Protein AF-A0A1I4UW39-F1 (afdb_monomer)

Sequence (99 aa):
SSVIRYIMCECANSAWKTKSSLAAKYKSLMVRKTHNKAIIAIAHKMIRLIFLLLTRKVAYHDPQIDYQAMSVKKNAPRWIKQLKAIGQWPDKAAAPTSA

Foldseek 3Di:
DVVLQVVLLVVLVVVLVDQAPSVVQLVVCVVPDDNSVSSSVSSVVVVVVVVVCVVVVHDDDTPRDPVVVVVCVVCVVVVQVVCVVVVNRDDPPDDDPDD

Structure (mmCIF, N/CA/C/O backbone):
data_AF-A0A1I4UW39-F1
#
_entry.id   AF-A0A1I4UW39-F1
#
loop_
_atom_site.group_PDB
_atom_site.id
_atom_site.type_symbol
_atom_site.label_atom_id
_atom_site.label_alt_id
_atom_site.label_comp_id
_atom_site.label_asym_id
_atom_site.label_entity_id
_atom_site.label_seq_id
_atom_site.pdbx_PDB_ins_code
_atom_site.Cartn_x
_atom_site.Cartn_y
_atom_site.Cartn_z
_atom_site.occupancy
_atom_site.B_iso_or_equiv
_atom_site.auth_seq_id
_atom_site.auth_comp_id
_atom_site.auth_asym_id
_atom_site.auth_atom_id
_atom_site.pdbx_PDB_model_num
ATOM 1 N N . SER A 1 1 ? 9.540 10.062 -22.177 1.00 64.06 1 SER A N 1
ATOM 2 C CA . SER A 1 1 ? 9.666 10.936 -20.993 1.00 64.06 1 SER A CA 1
ATOM 3 C C . SER A 1 1 ? 10.300 10.163 -19.837 1.00 64.06 1 SER A C 1
ATOM 5 O O . SER A 1 1 ? 9.693 9.225 -19.331 1.00 64.06 1 SER A O 1
ATOM 7 N N . SER A 1 2 ? 11.551 10.472 -19.481 1.00 82.31 2 SER A N 1
ATOM 8 C CA . SER A 1 2 ? 12.325 9.820 -18.403 1.00 82.31 2 SER A CA 1
ATOM 9 C C . SER A 1 2 ? 11.876 10.240 -16.996 1.00 82.31 2 SER A C 1
ATOM 11 O O . SER A 1 2 ? 11.993 9.458 -16.055 1.00 82.31 2 SER A O 1
ATOM 13 N N . VAL A 1 3 ? 11.293 11.435 -16.870 1.00 94.31 3 VAL A N 1
ATOM 14 C CA . VAL A 1 3 ? 10.890 12.052 -15.596 1.00 94.31 3 VAL A CA 1
ATOM 15 C C . VAL A 1 3 ? 9.832 11.228 -14.863 1.00 94.31 3 VAL A C 1
ATOM 17 O O . VAL A 1 3 ? 9.998 10.916 -13.689 1.00 94.31 3 VAL A O 1
ATOM 20 N N . ILE A 1 4 ? 8.779 10.789 -15.561 1.00 91.81 4 ILE A N 1
ATOM 21 C CA . ILE A 1 4 ? 7.703 9.984 -14.953 1.00 91.81 4 ILE A CA 1
ATOM 22 C C . ILE A 1 4 ? 8.259 8.670 -14.399 1.00 91.81 4 ILE A C 1
ATOM 24 O O . ILE A 1 4 ? 7.900 8.257 -13.300 1.00 91.81 4 ILE A O 1
ATOM 28 N N . ARG A 1 5 ? 9.163 8.020 -15.143 1.00 91.81 5 ARG A N 1
ATOM 29 C CA . ARG A 1 5 ? 9.812 6.784 -14.693 1.00 91.81 5 ARG A CA 1
ATOM 30 C C . ARG A 1 5 ? 10.599 7.026 -13.407 1.00 91.81 5 ARG A C 1
ATOM 32 O O . ARG A 1 5 ? 10.459 6.243 -12.476 1.00 91.81 5 ARG A O 1
ATOM 39 N N . TYR A 1 6 ? 11.395 8.092 -13.367 1.00 95.38 6 TYR A N 1
ATOM 40 C CA . TYR A 1 6 ? 12.186 8.458 -12.196 1.00 95.38 6 TYR A CA 1
ATOM 41 C C . TYR A 1 6 ? 11.301 8.716 -10.970 1.00 95.38 6 TYR A C 1
ATOM 43 O O . TYR A 1 6 ? 11.466 8.048 -9.954 1.00 95.38 6 TYR A O 1
ATOM 51 N N . ILE A 1 7 ? 10.289 9.582 -11.100 1.00 96.69 7 ILE A N 1
ATOM 52 C CA . ILE A 1 7 ? 9.353 9.899 -10.010 1.00 96.69 7 ILE A CA 1
ATOM 53 C C . ILE A 1 7 ? 8.672 8.628 -9.495 1.00 96.69 7 ILE A C 1
ATOM 55 O O . ILE A 1 7 ? 8.601 8.398 -8.293 1.00 96.69 7 ILE A O 1
ATOM 59 N N . MET A 1 8 ? 8.204 7.761 -10.394 1.00 96.69 8 MET A N 1
ATOM 60 C CA . MET A 1 8 ? 7.522 6.529 -9.995 1.00 96.69 8 MET A CA 1
ATOM 61 C C . MET A 1 8 ? 8.460 5.534 -9.303 1.00 96.69 8 MET A C 1
ATOM 63 O O . MET A 1 8 ? 8.018 4.822 -8.403 1.00 96.69 8 MET A O 1
ATOM 67 N N . CYS A 1 9 ? 9.743 5.493 -9.672 1.00 97.25 9 CYS A N 1
ATOM 68 C CA . CYS A 1 9 ? 10.749 4.716 -8.947 1.00 97.25 9 CYS A CA 1
ATOM 69 C C . CYS A 1 9 ? 10.996 5.272 -7.536 1.00 97.25 9 CYS A C 1
ATOM 71 O O . CYS A 1 9 ? 11.044 4.486 -6.592 1.00 97.25 9 CYS A O 1
ATOM 73 N N . GLU A 1 10 ? 11.066 6.594 -7.363 1.00 97.88 10 GLU A N 1
ATOM 74 C CA . GLU A 1 10 ? 11.194 7.230 -6.042 1.00 97.88 10 GLU A CA 1
ATOM 75 C C . GLU A 1 10 ? 9.969 6.964 -5.154 1.00 97.88 10 GLU A C 1
ATOM 77 O O . GLU A 1 10 ? 10.088 6.563 -3.988 1.00 97.88 10 GLU A O 1
ATOM 82 N N . CYS A 1 11 ? 8.766 7.067 -5.725 1.00 97.69 11 CYS A N 1
ATOM 83 C CA . CYS A 1 11 ? 7.539 6.681 -5.037 1.00 97.69 11 CYS A CA 1
ATOM 84 C C . CYS A 1 11 ? 7.554 5.194 -4.658 1.00 97.69 11 CYS A C 1
ATOM 86 O O . CYS A 1 11 ? 7.200 4.849 -3.531 1.00 97.69 11 CYS A O 1
ATOM 88 N N . ALA A 1 12 ? 7.997 4.308 -5.555 1.00 97.94 12 ALA A N 1
ATOM 89 C CA . ALA A 1 12 ? 8.107 2.877 -5.282 1.00 97.94 12 ALA A CA 1
ATOM 90 C C . ALA A 1 12 ? 9.127 2.570 -4.171 1.00 97.94 12 ALA A C 1
ATOM 92 O O . ALA A 1 12 ? 8.840 1.736 -3.310 1.00 97.94 12 ALA A O 1
ATOM 93 N N . ASN A 1 13 ? 10.267 3.273 -4.145 1.00 97.81 13 ASN A N 1
ATOM 94 C CA . ASN A 1 13 ? 11.296 3.197 -3.100 1.00 97.81 13 ASN A CA 1
ATOM 95 C C . ASN A 1 13 ? 10.762 3.558 -1.709 1.00 97.81 13 ASN A C 1
ATOM 97 O O . ASN A 1 13 ? 11.181 2.972 -0.709 1.00 97.81 13 ASN A O 1
ATOM 101 N N . SER A 1 14 ? 9.821 4.496 -1.644 1.00 97.75 14 SER A N 1
ATOM 102 C CA . SER A 1 14 ? 9.124 4.840 -0.403 1.00 97.75 14 SER A CA 1
ATOM 103 C C . SER A 1 14 ? 8.014 3.835 -0.081 1.00 97.75 14 SER A C 1
ATOM 105 O O . SER A 1 14 ? 7.895 3.370 1.052 1.00 97.75 14 SER A O 1
ATOM 107 N N . ALA A 1 15 ? 7.224 3.441 -1.082 1.00 96.69 15 ALA A N 1
ATOM 108 C CA . ALA A 1 15 ? 6.034 2.615 -0.906 1.00 96.69 15 ALA A CA 1
ATOM 109 C C . ALA A 1 15 ? 6.330 1.227 -0.324 1.00 96.69 15 ALA A C 1
ATOM 111 O O . ALA A 1 15 ? 5.546 0.730 0.483 1.00 96.69 15 ALA A O 1
ATOM 112 N N . TRP A 1 16 ? 7.452 0.593 -0.685 1.00 96.62 16 TRP A N 1
ATOM 113 C CA . TRP A 1 16 ? 7.765 -0.744 -0.163 1.00 96.62 16 TRP A CA 1
ATOM 114 C C . TRP A 1 16 ? 8.144 -0.755 1.325 1.00 96.62 16 TRP A C 1
ATOM 116 O O . TRP A 1 16 ? 8.085 -1.809 1.958 1.00 96.62 16 TRP A O 1
ATOM 126 N N . LYS A 1 17 ? 8.513 0.401 1.887 1.00 96.88 17 LYS A N 1
ATOM 127 C CA . LYS A 1 17 ? 8.896 0.554 3.299 1.00 96.88 17 LYS A CA 1
ATOM 128 C C . LYS A 1 17 ? 7.691 0.758 4.224 1.00 96.88 17 LYS A C 1
ATOM 130 O O . LYS A 1 17 ? 7.855 0.789 5.440 1.00 96.88 17 LYS A O 1
ATOM 135 N N . THR A 1 18 ? 6.484 0.903 3.674 1.00 94.50 18 THR A N 1
ATOM 136 C CA . THR A 1 18 ? 5.252 1.127 4.446 1.00 94.50 18 THR A CA 1
ATOM 137 C C . THR A 1 18 ? 4.467 -0.169 4.663 1.00 94.50 18 THR A C 1
ATOM 139 O O . THR A 1 18 ? 4.746 -1.207 4.063 1.00 94.50 18 THR A O 1
ATOM 142 N N . LYS A 1 19 ? 3.452 -0.132 5.534 1.00 92.81 19 LYS A N 1
ATOM 143 C CA . LYS A 1 19 ? 2.503 -1.242 5.707 1.00 92.81 19 LYS A CA 1
ATOM 144 C C . LYS A 1 19 ? 1.456 -1.180 4.591 1.00 92.81 19 LYS A C 1
ATOM 146 O O . LYS A 1 19 ? 0.458 -0.486 4.733 1.00 92.81 19 LYS A O 1
ATOM 151 N N . SER A 1 20 ? 1.722 -1.855 3.475 1.00 94.88 20 SER A N 1
ATOM 152 C CA . SER A 1 20 ? 0.871 -1.827 2.277 1.00 94.88 20 SER A CA 1
ATOM 153 C C . SER A 1 20 ? 0.949 -3.126 1.468 1.00 94.88 20 SER A C 1
ATOM 155 O O . SER A 1 20 ? 1.903 -3.905 1.583 1.00 94.88 20 SER A O 1
ATOM 157 N N . SER A 1 21 ? -0.013 -3.334 0.567 1.00 95.81 21 SER A N 1
ATOM 158 C CA . SER A 1 21 ? 0.043 -4.415 -0.431 1.00 95.81 21 SER A CA 1
ATOM 159 C C . SER A 1 21 ? 1.237 -4.295 -1.388 1.00 95.81 21 SER A C 1
ATOM 161 O O . SER A 1 21 ? 1.738 -5.304 -1.898 1.00 95.81 21 SER A O 1
ATOM 163 N N . LEU A 1 22 ? 1.748 -3.079 -1.605 1.00 96.44 22 LEU A N 1
ATOM 164 C CA . LEU A 1 22 ? 2.946 -2.830 -2.409 1.00 96.44 22 LEU A CA 1
ATOM 165 C C . LEU A 1 22 ? 4.211 -3.345 -1.713 1.00 96.44 22 LEU A C 1
ATOM 167 O O . LEU A 1 22 ? 5.056 -3.957 -2.368 1.00 96.44 22 LEU A O 1
ATOM 171 N N . ALA A 1 23 ? 4.312 -3.192 -0.391 1.00 97.00 23 ALA A N 1
ATOM 172 C CA . ALA A 1 23 ? 5.399 -3.769 0.397 1.00 97.00 23 ALA A CA 1
ATOM 173 C C . ALA A 1 23 ? 5.377 -5.305 0.379 1.00 97.00 23 ALA A C 1
ATOM 175 O O . ALA A 1 23 ? 6.416 -5.941 0.190 1.00 97.00 23 ALA A O 1
ATOM 176 N N . ALA A 1 24 ? 4.196 -5.921 0.492 1.00 96.69 24 ALA A N 1
ATOM 177 C CA . ALA A 1 24 ? 4.053 -7.370 0.330 1.00 96.69 24 ALA A CA 1
ATOM 178 C C . ALA A 1 24 ? 4.496 -7.825 -1.076 1.00 96.69 24 ALA A C 1
ATOM 180 O O . ALA A 1 24 ? 5.255 -8.788 -1.224 1.00 96.69 24 ALA A O 1
ATOM 181 N N . LYS A 1 25 ? 4.106 -7.078 -2.121 1.00 96.69 25 LYS A N 1
ATOM 182 C CA . LYS A 1 25 ? 4.546 -7.346 -3.495 1.00 96.69 25 LYS A CA 1
ATOM 183 C C . LYS A 1 25 ? 6.063 -7.233 -3.639 1.00 96.69 25 LYS A C 1
ATOM 185 O O . LYS A 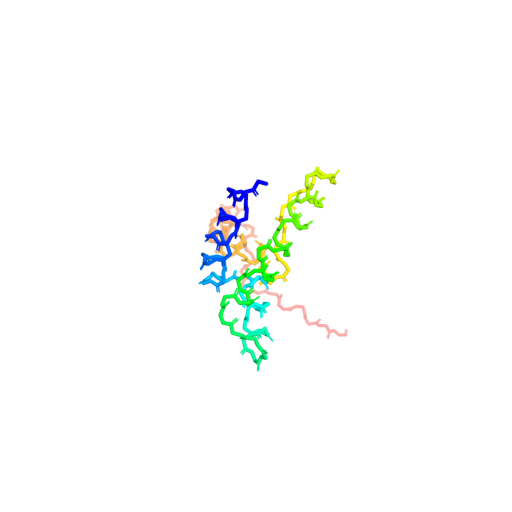1 25 ? 6.651 -8.119 -4.256 1.00 96.69 25 LYS A O 1
ATOM 190 N N . TYR A 1 26 ? 6.692 -6.208 -3.063 1.00 98.12 26 TYR A N 1
ATOM 191 C CA . TYR A 1 26 ? 8.149 -6.053 -3.055 1.00 98.12 26 TYR A CA 1
ATOM 192 C C . TYR A 1 26 ? 8.842 -7.286 -2.478 1.00 98.12 26 TYR A C 1
ATOM 194 O O . TYR A 1 26 ? 9.660 -7.903 -3.157 1.00 98.12 26 TYR A O 1
ATOM 202 N N . LYS A 1 27 ? 8.448 -7.698 -1.267 1.00 97.12 27 LYS A N 1
ATOM 203 C CA . LYS A 1 27 ? 9.018 -8.868 -0.584 1.00 97.12 27 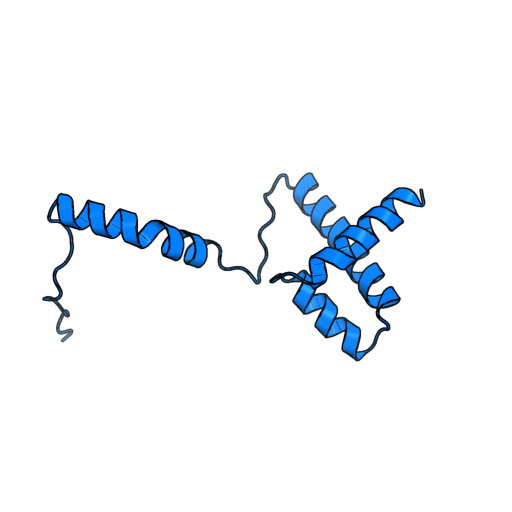LYS A CA 1
ATOM 204 C C . LYS A 1 27 ? 8.884 -10.131 -1.437 1.00 97.12 27 LYS A C 1
ATOM 206 O O . LYS A 1 27 ? 9.860 -10.848 -1.623 1.00 97.12 27 LYS A O 1
ATOM 211 N N . SER A 1 28 ? 7.720 -10.340 -2.062 1.00 97.12 28 SER A N 1
ATOM 212 C CA . SER A 1 28 ? 7.502 -11.477 -2.973 1.00 97.12 28 SER A CA 1
ATOM 213 C C . SER A 1 28 ? 8.388 -11.448 -4.228 1.00 97.12 28 SER A C 1
ATOM 215 O O . SER A 1 28 ? 8.650 -12.491 -4.826 1.00 97.12 28 SER A O 1
ATOM 217 N N . LEU A 1 29 ? 8.811 -10.262 -4.684 1.00 98.00 29 LEU A N 1
ATOM 218 C CA . LEU A 1 29 ? 9.668 -10.098 -5.859 1.00 98.00 29 LEU A CA 1
ATOM 219 C C . LEU A 1 29 ? 11.143 -10.290 -5.515 1.00 98.00 29 LEU A C 1
ATOM 221 O O . LEU A 1 29 ? 11.857 -10.885 -6.319 1.00 98.00 29 LEU A O 1
ATOM 225 N N . MET A 1 30 ? 11.570 -9.840 -4.333 1.00 98.06 30 MET A N 1
ATOM 226 C CA . MET A 1 30 ? 12.952 -9.959 -3.854 1.00 98.06 30 MET A CA 1
ATOM 227 C C . MET A 1 30 ? 13.446 -11.407 -3.767 1.00 98.06 30 MET A C 1
ATOM 229 O O . MET A 1 30 ? 14.642 -11.637 -3.870 1.00 98.06 30 MET A O 1
ATOM 233 N N . VAL A 1 31 ? 12.537 -12.386 -3.689 1.00 97.62 31 VAL A N 1
ATOM 234 C CA . VAL A 1 31 ? 12.868 -13.823 -3.762 1.00 97.62 31 VAL A CA 1
ATOM 235 C C . VAL A 1 31 ? 13.569 -14.199 -5.078 1.00 97.62 31 VAL A C 1
ATOM 237 O O . VAL A 1 31 ? 14.354 -15.137 -5.108 1.00 97.62 31 VAL A O 1
ATOM 240 N N . ARG A 1 32 ? 13.291 -13.491 -6.183 1.00 96.62 32 ARG A N 1
ATOM 241 C CA . ARG A 1 32 ? 13.788 -13.852 -7.531 1.00 96.62 32 ARG A CA 1
ATOM 242 C C . ARG A 1 32 ? 14.311 -12.683 -8.366 1.00 96.62 32 ARG A C 1
ATOM 244 O O . ARG A 1 32 ? 14.678 -12.866 -9.524 1.00 96.62 32 ARG A O 1
ATOM 251 N N . LYS A 1 33 ? 14.253 -11.454 -7.851 1.00 96.00 33 LYS A N 1
ATOM 252 C CA . LYS A 1 33 ? 14.659 -10.238 -8.567 1.00 96.00 33 LYS A CA 1
ATOM 253 C C . LYS A 1 33 ? 15.575 -9.398 -7.696 1.00 96.00 33 LYS A C 1
ATOM 255 O O . LYS A 1 33 ? 15.383 -9.308 -6.491 1.00 96.00 33 LYS A O 1
ATOM 260 N N . THR A 1 34 ? 16.514 -8.717 -8.346 1.00 98.00 34 THR A N 1
ATOM 261 C CA . THR A 1 34 ? 17.322 -7.678 -7.707 1.00 98.00 34 THR A CA 1
ATOM 262 C C . THR A 1 34 ? 16.457 -6.484 -7.308 1.00 98.00 34 THR A C 1
ATOM 264 O O . THR A 1 34 ? 15.403 -6.246 -7.908 1.00 98.00 34 THR A O 1
ATOM 267 N N . HIS A 1 35 ? 16.937 -5.703 -6.339 1.00 96.88 35 HIS A N 1
ATOM 268 C CA . HIS A 1 35 ? 16.253 -4.517 -5.820 1.00 96.88 35 HIS A CA 1
ATOM 269 C C . HIS A 1 35 ? 15.738 -3.597 -6.937 1.00 96.88 35 HIS A C 1
ATOM 271 O O . HIS A 1 35 ? 14.533 -3.384 -7.053 1.00 96.88 35 HIS A O 1
ATOM 277 N N . ASN A 1 36 ? 16.615 -3.158 -7.843 1.00 97.06 36 ASN A N 1
ATOM 278 C CA . ASN A 1 36 ? 16.245 -2.247 -8.933 1.00 97.06 36 ASN A CA 1
ATOM 279 C C . ASN A 1 36 ? 15.146 -2.833 -9.839 1.00 97.06 36 ASN A C 1
ATOM 281 O O . ASN A 1 36 ? 14.209 -2.134 -10.226 1.00 97.06 36 ASN A O 1
ATOM 285 N N . LYS A 1 37 ? 15.205 -4.140 -10.137 1.00 97.81 37 LYS A N 1
ATOM 286 C CA . LYS A 1 37 ? 14.167 -4.825 -10.926 1.00 97.81 37 LYS A CA 1
ATOM 287 C C . LYS A 1 37 ? 12.842 -4.928 -10.160 1.00 97.81 37 LYS A C 1
ATOM 289 O O . LYS A 1 37 ? 11.780 -4.855 -10.779 1.00 97.81 37 LYS A O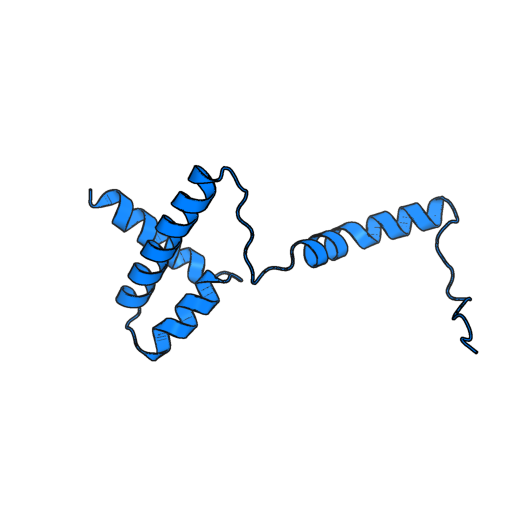 1
ATOM 294 N N . ALA A 1 38 ? 12.882 -5.096 -8.839 1.00 98.25 38 ALA A N 1
ATOM 295 C CA . ALA A 1 38 ? 11.691 -5.099 -7.994 1.00 98.25 38 ALA A CA 1
ATOM 296 C C . ALA A 1 38 ? 11.051 -3.701 -7.904 1.00 98.25 38 ALA A C 1
ATOM 298 O O . ALA A 1 38 ? 9.833 -3.594 -8.043 1.00 98.25 38 ALA A O 1
ATOM 299 N N . ILE A 1 39 ? 11.851 -2.638 -7.768 1.00 98.25 39 ILE A N 1
ATOM 300 C CA . ILE A 1 39 ? 11.376 -1.244 -7.749 1.00 98.25 39 ILE A CA 1
ATOM 301 C C . ILE A 1 39 ? 10.669 -0.879 -9.052 1.00 98.25 39 ILE A C 1
ATOM 303 O O . ILE A 1 39 ? 9.537 -0.403 -9.013 1.00 98.25 39 ILE A O 1
ATOM 307 N N . ILE A 1 40 ? 11.259 -1.197 -10.208 1.00 97.25 40 ILE A N 1
ATOM 308 C CA . ILE A 1 40 ? 10.619 -0.951 -11.512 1.00 97.25 40 ILE A CA 1
ATOM 309 C C . ILE A 1 40 ? 9.281 -1.700 -11.620 1.00 97.25 40 ILE A C 1
ATOM 311 O O . ILE A 1 40 ? 8.291 -1.152 -12.105 1.00 97.25 40 ILE A O 1
ATOM 315 N N . ALA A 1 41 ? 9.219 -2.945 -11.138 1.00 97.69 41 ALA A N 1
ATOM 316 C CA . ALA A 1 41 ? 7.982 -3.722 -11.150 1.00 97.69 41 ALA A CA 1
ATOM 317 C C . ALA A 1 41 ? 6.893 -3.120 -10.240 1.00 97.69 41 ALA A C 1
ATOM 319 O O . ALA A 1 41 ? 5.711 -3.170 -10.588 1.00 97.69 41 ALA A O 1
ATOM 320 N N . ILE A 1 42 ? 7.272 -2.535 -9.099 1.00 98.06 42 ILE A N 1
ATOM 321 C CA . ILE A 1 42 ? 6.349 -1.816 -8.210 1.00 98.06 42 ILE A CA 1
ATOM 322 C C . ILE A 1 42 ? 5.891 -0.516 -8.850 1.00 98.06 42 ILE A C 1
ATOM 324 O O . ILE A 1 42 ? 4.688 -0.293 -8.908 1.00 98.06 42 ILE A O 1
ATOM 328 N N . ALA A 1 43 ? 6.807 0.285 -9.393 1.00 97.94 43 ALA A N 1
ATOM 329 C CA . ALA A 1 43 ? 6.491 1.521 -10.102 1.00 97.94 43 ALA A CA 1
ATOM 330 C C . ALA A 1 43 ? 5.480 1.266 -11.232 1.00 97.94 43 ALA A C 1
ATOM 332 O O . ALA A 1 43 ? 4.453 1.936 -11.326 1.00 97.94 43 ALA A O 1
ATOM 333 N N . HIS A 1 44 ? 5.699 0.218 -12.033 1.00 96.62 44 HIS A N 1
ATOM 334 C CA . HIS A 1 44 ? 4.749 -0.192 -13.065 1.00 96.62 44 HIS A CA 1
ATOM 335 C C . HIS A 1 44 ? 3.380 -0.578 -12.482 1.00 96.62 44 HIS A C 1
ATOM 337 O O . HIS A 1 44 ? 2.345 -0.159 -13.002 1.00 96.62 44 HIS A O 1
ATOM 343 N N . LYS A 1 45 ? 3.348 -1.339 -11.379 1.00 96.69 45 LYS A N 1
ATOM 344 C CA . LYS A 1 45 ? 2.088 -1.682 -10.705 1.00 96.69 45 LYS A CA 1
ATOM 345 C C . LYS A 1 45 ? 1.372 -0.442 -10.153 1.00 96.69 45 LYS A C 1
ATOM 347 O O . LYS A 1 45 ? 0.152 -0.368 -10.280 1.00 96.69 45 LYS A O 1
ATOM 352 N N . MET A 1 46 ? 2.104 0.523 -9.598 1.00 96.75 46 MET A N 1
ATOM 353 C CA . MET A 1 46 ? 1.558 1.788 -9.098 1.00 96.75 46 MET A CA 1
ATOM 354 C C . MET A 1 46 ? 0.909 2.598 -10.219 1.00 96.7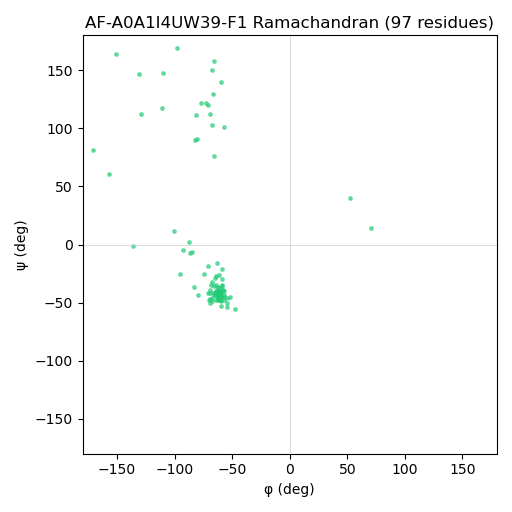5 46 MET A C 1
ATOM 356 O O . MET A 1 46 ? -0.232 3.012 -10.061 1.00 96.75 46 MET A O 1
ATOM 360 N N . ILE A 1 47 ? 1.565 2.750 -11.374 1.00 96.50 47 ILE A N 1
ATOM 361 C CA . ILE A 1 47 ? 0.989 3.476 -12.520 1.00 96.50 47 ILE A CA 1
ATOM 362 C C . ILE A 1 47 ? -0.315 2.821 -12.990 1.00 96.50 47 ILE A C 1
ATOM 364 O O . ILE A 1 47 ? -1.305 3.518 -13.203 1.00 96.50 47 ILE A O 1
ATOM 368 N N . ARG A 1 48 ? -0.356 1.484 -13.116 1.00 96.69 48 ARG A N 1
ATOM 369 C CA . ARG A 1 48 ? -1.596 0.782 -13.505 1.00 96.69 48 ARG A CA 1
ATOM 370 C C . ARG A 1 48 ? -2.717 0.991 -12.493 1.00 96.69 48 ARG A C 1
ATOM 372 O O . ARG A 1 48 ? -3.872 1.125 -12.882 1.00 96.69 48 ARG A O 1
ATOM 379 N N . LEU A 1 49 ? -2.371 1.019 -11.210 1.00 96.50 49 LEU A N 1
ATOM 380 C CA . LEU A 1 49 ? -3.321 1.267 -10.138 1.00 96.50 49 LEU A CA 1
ATOM 381 C C . LEU A 1 49 ? -3.847 2.707 -10.183 1.00 96.50 49 LEU A C 1
ATOM 383 O O . LEU A 1 49 ? -5.056 2.893 -10.184 1.00 96.50 49 LEU A O 1
ATOM 387 N N . ILE A 1 50 ? -2.967 3.704 -10.306 1.00 96.25 50 ILE A N 1
ATOM 388 C CA . ILE A 1 50 ? -3.340 5.122 -10.436 1.00 96.25 50 ILE A CA 1
ATOM 389 C C . ILE A 1 50 ? -4.262 5.321 -11.638 1.00 96.25 50 ILE A C 1
ATOM 391 O O . ILE A 1 50 ? -5.322 5.921 -11.496 1.00 96.25 50 ILE A O 1
ATOM 395 N N . PHE A 1 51 ? -3.901 4.765 -12.797 1.00 97.19 51 PHE A N 1
ATOM 396 C CA . PHE A 1 51 ? -4.743 4.810 -13.990 1.00 97.19 51 PHE A CA 1
ATOM 397 C C . PHE A 1 51 ? -6.143 4.257 -13.701 1.00 97.19 51 PHE A C 1
A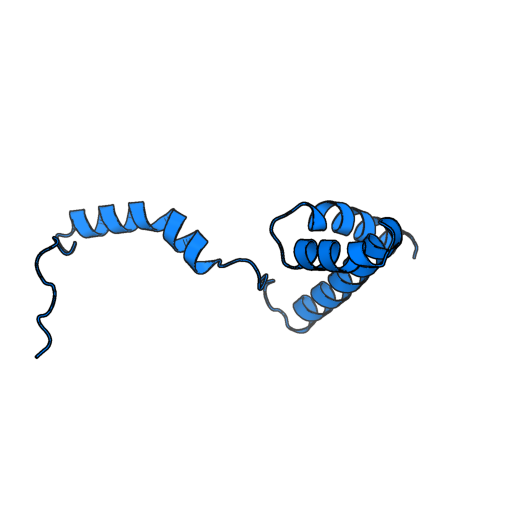TOM 399 O O . PHE A 1 51 ? -7.131 4.942 -13.939 1.00 97.19 51 PHE A O 1
ATOM 406 N N . LEU A 1 52 ? -6.235 3.064 -13.105 1.00 97.56 52 LEU A N 1
ATOM 407 C CA . LEU A 1 52 ? -7.517 2.437 -12.791 1.00 97.56 52 LEU A CA 1
ATOM 408 C C . LEU A 1 52 ? -8.375 3.280 -11.838 1.00 97.56 52 LEU A C 1
ATOM 410 O O . LEU A 1 52 ? -9.578 3.412 -12.061 1.00 97.56 52 LEU A O 1
ATOM 414 N N . LEU A 1 53 ? -7.766 3.839 -10.788 1.00 97.56 53 LEU A N 1
ATOM 415 C CA . LEU A 1 53 ? -8.456 4.687 -9.816 1.00 97.56 53 LEU A CA 1
ATOM 416 C C . LEU A 1 53 ? -9.006 5.954 -10.470 1.00 97.56 53 LEU A C 1
ATOM 418 O O . LEU A 1 53 ? -10.164 6.301 -10.246 1.00 97.56 53 LEU A O 1
ATOM 422 N N . LEU A 1 54 ? -8.202 6.611 -11.311 1.00 97.62 54 LEU A N 1
ATOM 423 C CA . LEU A 1 54 ? -8.602 7.829 -12.012 1.00 97.62 54 LEU A CA 1
ATOM 424 C C . LEU A 1 54 ? -9.696 7.550 -13.046 1.00 97.62 54 LEU A C 1
ATOM 426 O O . LEU A 1 54 ? -10.703 8.252 -13.067 1.00 97.62 54 LEU A O 1
ATOM 430 N N . THR A 1 55 ? -9.549 6.498 -13.857 1.00 98.38 55 THR A N 1
ATOM 431 C CA . THR A 1 55 ? -10.550 6.125 -14.869 1.00 98.38 55 THR A CA 1
ATOM 432 C C . THR A 1 55 ? -11.890 5.773 -14.232 1.00 98.38 55 THR A C 1
ATOM 434 O O . THR A 1 55 ? -12.936 6.154 -14.749 1.00 98.38 55 THR A O 1
ATOM 437 N N . ARG A 1 56 ? -11.876 5.064 -13.099 1.00 97.75 56 ARG A N 1
ATOM 438 C CA . ARG A 1 56 ? -13.099 4.660 -12.391 1.00 97.75 56 ARG A CA 1
ATOM 439 C C . ARG A 1 56 ? -13.615 5.715 -11.410 1.00 97.75 56 ARG A C 1
ATOM 441 O O . ARG A 1 56 ? -14.703 5.531 -10.879 1.00 97.75 56 ARG A O 1
ATOM 448 N N . LYS A 1 57 ? -12.860 6.794 -11.171 1.00 97.62 57 LYS A N 1
ATOM 449 C CA . LYS A 1 57 ? -13.153 7.839 -10.172 1.00 97.62 57 LYS A CA 1
ATOM 450 C C . LYS A 1 57 ? -13.406 7.269 -8.770 1.00 97.62 57 LYS A C 1
ATOM 452 O O . LYS A 1 57 ? -14.297 7.720 -8.056 1.00 97.62 57 LYS A O 1
ATOM 457 N N . VAL A 1 58 ? -12.622 6.265 -8.380 1.00 96.69 58 VAL A N 1
ATOM 458 C CA . VAL A 1 58 ? -12.730 5.614 -7.065 1.00 96.69 58 VAL A CA 1
ATOM 459 C C . VAL A 1 58 ? -11.527 5.943 -6.193 1.00 96.69 58 VAL A C 1
ATOM 461 O O . VAL A 1 58 ? -10.408 6.109 -6.681 1.00 96.69 58 VAL A O 1
ATOM 464 N N . ALA A 1 59 ? -11.756 6.016 -4.884 1.00 94.88 59 ALA A N 1
ATOM 465 C CA . ALA A 1 59 ? -10.687 6.198 -3.913 1.00 94.88 59 ALA A CA 1
ATOM 466 C C . ALA A 1 59 ? -9.774 4.962 -3.852 1.00 94.88 59 ALA A C 1
ATOM 468 O O . ALA A 1 59 ? -10.212 3.828 -4.056 1.00 94.88 59 ALA A O 1
ATOM 469 N N . TYR A 1 60 ? -8.496 5.178 -3.533 1.00 94.44 60 TYR A N 1
ATOM 470 C CA . TYR A 1 60 ? -7.581 4.076 -3.253 1.00 94.44 60 TYR A CA 1
ATOM 471 C C . TYR A 1 60 ? -7.986 3.353 -1.965 1.00 94.44 60 TYR A C 1
ATOM 473 O O . TYR A 1 60 ? -8.130 3.981 -0.918 1.00 94.44 60 TYR A O 1
ATOM 481 N N . HIS A 1 61 ? -8.094 2.029 -2.039 1.00 94.25 61 HIS A N 1
ATOM 482 C CA . HIS A 1 61 ? -8.291 1.159 -0.887 1.00 94.25 61 HIS A CA 1
ATOM 483 C C . HIS A 1 61 ? -7.253 0.038 -0.936 1.00 94.25 61 HIS A C 1
ATOM 485 O O . HIS A 1 61 ? -7.266 -0.782 -1.857 1.00 94.25 61 HIS A O 1
ATOM 491 N N . ASP A 1 62 ? -6.316 0.030 0.013 1.00 93.81 62 ASP A N 1
ATOM 492 C CA . ASP A 1 62 ? -5.291 -1.010 0.079 1.00 93.81 62 ASP A CA 1
ATOM 493 C C . ASP A 1 62 ? -5.875 -2.314 0.655 1.00 93.81 62 ASP A C 1
ATOM 495 O O . ASP A 1 62 ? -6.314 -2.310 1.805 1.00 93.81 62 ASP A O 1
ATOM 499 N N . PRO A 1 63 ? -5.824 -3.449 -0.070 1.00 89.75 63 PRO A N 1
ATOM 500 C CA . PRO A 1 63 ? -6.366 -4.722 0.413 1.00 89.75 63 PRO A CA 1
ATOM 501 C C . PRO A 1 63 ? -5.687 -5.278 1.671 1.00 89.75 63 PRO A C 1
ATOM 503 O O . PRO A 1 63 ? -6.193 -6.220 2.269 1.00 89.75 63 PRO A O 1
ATOM 506 N N . GLN A 1 64 ? -4.500 -4.786 2.036 1.00 90.38 64 GLN A N 1
ATOM 507 C CA . GLN A 1 64 ? -3.792 -5.213 3.247 1.00 90.38 64 GLN A CA 1
ATOM 508 C C . GLN A 1 64 ? -4.102 -4.341 4.467 1.00 90.38 64 GLN A C 1
ATOM 510 O O . GLN A 1 64 ? -3.611 -4.636 5.556 1.00 90.38 64 GLN A O 1
ATOM 515 N N . ILE A 1 65 ? -4.869 -3.260 4.303 1.00 92.69 65 ILE A N 1
ATOM 516 C CA . ILE A 1 65 ? -5.190 -2.334 5.387 1.00 92.69 65 ILE A CA 1
ATOM 517 C C . ILE A 1 65 ? -6.673 -2.460 5.721 1.00 92.69 65 ILE A C 1
ATOM 519 O O . ILE A 1 65 ? -7.536 -2.120 4.918 1.00 92.69 65 ILE A O 1
ATOM 523 N N . ASP A 1 66 ? -6.968 -2.873 6.951 1.00 93.50 66 ASP A N 1
ATOM 524 C CA . ASP A 1 66 ? -8.324 -2.804 7.488 1.00 93.50 66 ASP A CA 1
ATOM 525 C C . ASP A 1 66 ? -8.611 -1.388 8.013 1.00 93.50 66 ASP A C 1
ATOM 527 O O . ASP A 1 66 ? -8.353 -1.035 9.170 1.00 93.50 66 ASP A O 1
ATOM 531 N N . TYR A 1 67 ? -9.124 -0.543 7.120 1.00 91.69 67 TYR A N 1
ATOM 532 C CA . TYR A 1 67 ? -9.484 0.836 7.446 1.00 91.69 67 TYR A CA 1
ATOM 533 C C . TYR A 1 67 ? -10.632 0.922 8.460 1.00 91.69 67 TYR A C 1
ATOM 535 O O . TYR A 1 67 ? -10.680 1.885 9.230 1.00 91.69 67 TYR A O 1
ATOM 543 N N . GLN A 1 68 ? -11.530 -0.070 8.496 1.00 92.31 68 GLN A N 1
ATOM 544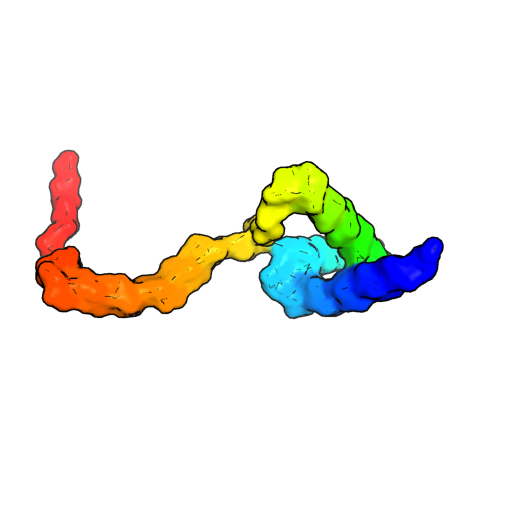 C CA . GLN A 1 68 ? -12.636 -0.098 9.453 1.00 92.31 68 GLN A CA 1
ATOM 545 C C . GLN A 1 68 ? -12.098 -0.344 10.857 1.00 92.31 68 GLN A C 1
ATOM 547 O O . GLN A 1 68 ? -12.346 0.466 11.750 1.00 92.31 68 GLN A O 1
ATOM 552 N N . ALA A 1 69 ? -11.262 -1.369 11.041 1.00 93.31 69 ALA A N 1
ATOM 553 C CA . ALA A 1 69 ? -10.612 -1.622 12.324 1.00 93.31 69 ALA A CA 1
ATOM 554 C C . ALA A 1 69 ? -9.766 -0.426 12.790 1.00 93.31 69 ALA A C 1
ATOM 556 O O . ALA A 1 69 ? -9.793 -0.072 13.970 1.00 93.31 69 ALA A O 1
ATOM 557 N N . MET A 1 70 ? -9.056 0.249 11.877 1.00 92.94 70 MET A N 1
ATOM 558 C CA . MET A 1 70 ? -8.301 1.467 12.201 1.00 92.94 70 MET A CA 1
ATOM 559 C C . MET A 1 70 ? -9.209 2.609 12.682 1.00 92.94 70 MET A C 1
ATOM 561 O O . MET A 1 70 ? -8.907 3.255 13.690 1.00 92.94 70 MET A O 1
ATOM 565 N N . SER A 1 71 ? -10.323 2.850 11.985 1.00 93.62 71 SER A N 1
ATOM 566 C CA . SER A 1 71 ? -11.309 3.874 12.350 1.00 93.62 71 SER A CA 1
ATOM 567 C C . SER A 1 71 ? -11.962 3.564 13.695 1.00 93.62 71 SER A C 1
ATOM 569 O O . SER A 1 71 ? -11.988 4.419 14.582 1.00 93.62 71 SER A O 1
ATOM 571 N N . VAL A 1 72 ? -12.414 2.321 13.886 1.00 94.00 72 VAL A N 1
ATOM 572 C CA . VAL A 1 72 ? -13.019 1.852 15.137 1.00 94.00 72 VAL A CA 1
ATOM 573 C C . VAL A 1 72 ? -12.028 1.997 16.281 1.00 94.00 72 VAL A C 1
ATOM 575 O O . VAL A 1 72 ? -12.360 2.614 17.284 1.00 94.00 72 VAL A O 1
ATOM 578 N N . LYS A 1 73 ? -10.782 1.539 16.130 1.00 94.69 73 LYS A N 1
ATOM 579 C CA . LYS A 1 73 ? -9.759 1.669 17.177 1.00 94.69 73 LYS A CA 1
ATOM 580 C C . LYS A 1 73 ? -9.526 3.126 17.591 1.00 94.69 73 LYS A C 1
ATOM 582 O O . LYS A 1 73 ? -9.358 3.402 18.776 1.00 94.69 73 LYS A O 1
ATOM 587 N N . LYS A 1 74 ? -9.519 4.056 16.631 1.00 94.69 74 LYS A N 1
ATOM 588 C CA . LYS A 1 74 ? -9.330 5.491 16.894 1.00 94.69 74 LYS A CA 1
ATOM 589 C C . LYS A 1 74 ? -10.547 6.121 17.579 1.00 94.69 74 LYS A C 1
ATOM 591 O O . LYS A 1 74 ? -10.385 6.939 18.482 1.00 94.69 74 LYS A O 1
ATOM 596 N N . ASN A 1 75 ? -11.752 5.764 17.142 1.00 95.69 75 ASN A N 1
ATOM 597 C CA . ASN A 1 75 ? -12.986 6.451 17.524 1.00 95.69 75 ASN A CA 1
ATOM 598 C C . ASN A 1 75 ? -13.723 5.799 18.701 1.00 95.69 75 ASN A C 1
ATOM 600 O O . ASN A 1 75 ? -14.436 6.497 19.424 1.00 95.69 75 ASN A O 1
ATOM 604 N N . ALA A 1 76 ? -13.536 4.497 18.929 1.00 93.69 76 ALA A N 1
ATOM 605 C CA . ALA A 1 76 ? -14.261 3.725 19.935 1.00 93.69 76 ALA A CA 1
ATOM 606 C C . ALA A 1 76 ? -14.225 4.357 21.334 1.00 93.69 76 ALA A C 1
ATOM 608 O O . ALA A 1 76 ? -15.295 4.493 21.922 1.00 93.69 76 ALA A O 1
ATOM 609 N N . PRO A 1 77 ? -13.087 4.849 21.867 1.00 93.94 77 PRO A N 1
ATOM 610 C CA . PRO A 1 77 ? -13.075 5.467 23.194 1.00 93.94 77 PRO A CA 1
ATOM 611 C C . PRO A 1 77 ? -14.021 6.668 23.312 1.00 93.94 77 PRO A C 1
ATOM 613 O O . PRO A 1 77 ? -14.643 6.870 24.354 1.00 93.94 77 PRO A O 1
ATOM 616 N N . ARG A 1 78 ? -14.158 7.461 22.240 1.00 95.12 78 ARG A N 1
ATOM 617 C CA . ARG A 1 78 ? -15.068 8.612 22.201 1.00 95.12 78 ARG A CA 1
ATOM 618 C C . ARG A 1 78 ? -16.524 8.155 22.208 1.00 95.12 78 ARG A C 1
ATOM 620 O O . ARG A 1 78 ? -17.311 8.683 22.986 1.00 95.12 78 ARG A O 1
ATOM 627 N N . TRP A 1 79 ? -16.867 7.176 21.375 1.00 93.25 79 TRP A N 1
ATOM 628 C CA . TRP A 1 79 ? -18.223 6.627 21.317 1.00 93.25 79 TRP A CA 1
ATOM 629 C C . TRP A 1 79 ? -18.627 5.957 22.628 1.00 93.25 79 TRP A C 1
ATOM 631 O O . TRP A 1 79 ? -19.719 6.213 23.115 1.00 93.25 79 TRP A O 1
ATOM 641 N N . ILE A 1 80 ? -17.726 5.200 23.260 1.00 93.56 80 ILE A N 1
ATOM 642 C CA . ILE A 1 80 ? -17.966 4.580 24.571 1.00 93.56 80 ILE A CA 1
ATOM 643 C C . ILE A 1 80 ? -18.277 5.649 25.627 1.00 93.56 80 ILE A C 1
ATOM 645 O O . ILE A 1 80 ? -19.223 5.498 26.394 1.00 93.56 80 ILE A O 1
ATOM 649 N N . LYS A 1 81 ? -17.521 6.757 25.658 1.00 93.62 81 LYS A N 1
ATOM 650 C CA . LYS A 1 81 ? -17.801 7.877 26.575 1.00 93.62 81 LYS A CA 1
ATOM 651 C C . LYS A 1 81 ? -19.182 8.488 26.334 1.00 93.62 81 LYS A C 1
ATOM 653 O O . LYS A 1 81 ? -19.896 8.752 27.294 1.00 93.62 81 LYS A O 1
ATOM 658 N N . GLN A 1 82 ? -19.559 8.692 25.072 1.00 93.62 82 GLN A N 1
ATOM 659 C CA . GLN A 1 82 ? -20.871 9.239 24.716 1.00 93.62 82 GLN A CA 1
ATOM 660 C C . GLN A 1 82 ? -22.009 8.286 25.098 1.00 93.62 82 GLN A C 1
ATOM 662 O O . GLN A 1 82 ? -22.983 8.727 25.694 1.00 93.62 82 GLN A O 1
ATOM 667 N N . LEU A 1 83 ? -21.850 6.986 24.840 1.00 93.50 83 LEU A N 1
ATOM 668 C CA . LEU A 1 83 ? -22.821 5.953 25.212 1.00 93.50 83 LEU A CA 1
ATOM 669 C C . LEU A 1 83 ? -23.024 5.866 26.730 1.00 93.50 83 LEU A C 1
ATOM 671 O O . LEU A 1 83 ? -24.156 5.747 27.190 1.00 93.50 83 LEU A O 1
ATOM 675 N N . LYS A 1 84 ? -21.942 5.985 27.512 1.00 93.25 84 LYS A N 1
ATOM 676 C CA . LYS A 1 84 ? -22.018 6.057 28.979 1.00 93.25 84 LYS A CA 1
ATOM 677 C C . LYS A 1 84 ? -22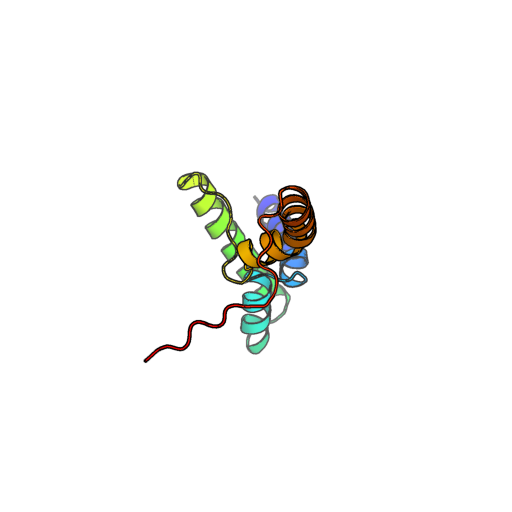.753 7.308 29.455 1.00 93.25 84 LYS A C 1
ATOM 679 O O . LYS A 1 84 ? -23.556 7.215 30.372 1.00 93.25 84 LYS A O 1
ATOM 684 N N . ALA A 1 85 ? -22.511 8.458 28.823 1.00 93.19 85 ALA A N 1
ATOM 685 C CA . ALA A 1 85 ? -23.154 9.717 29.198 1.00 93.19 85 ALA A CA 1
ATOM 686 C C . ALA A 1 85 ? -24.678 9.703 28.984 1.00 93.19 85 ALA A C 1
ATOM 688 O O . ALA A 1 85 ? -25.403 10.291 29.776 1.00 93.19 85 ALA A O 1
ATOM 689 N N . ILE A 1 86 ? -25.164 9.017 27.944 1.00 94.06 86 ILE A N 1
ATOM 690 C CA . ILE A 1 86 ? -26.605 8.875 27.671 1.00 94.06 86 ILE A CA 1
ATOM 691 C C . ILE A 1 86 ? -27.249 7.676 28.389 1.00 94.06 86 ILE A C 1
ATOM 693 O O . ILE A 1 86 ? -28.424 7.401 28.169 1.00 94.06 86 ILE A O 1
ATOM 697 N N . GLY A 1 87 ? -26.489 6.927 29.197 1.00 89.69 87 GLY A N 1
ATOM 698 C CA . GLY A 1 87 ? -26.991 5.756 29.923 1.00 89.69 87 GLY A CA 1
ATOM 699 C C . GLY A 1 87 ? -27.319 4.535 29.053 1.00 89.69 87 GLY A C 1
ATOM 700 O O . GLY A 1 87 ? -27.971 3.616 29.529 1.00 89.69 87 GLY A O 1
ATOM 701 N N . GLN A 1 88 ? -26.875 4.495 27.791 1.00 88.44 88 GLN A N 1
ATOM 702 C CA . GLN A 1 88 ? -27.116 3.372 26.864 1.00 88.44 88 GLN A CA 1
ATOM 703 C C . GLN A 1 88 ? -25.909 2.436 26.728 1.00 88.44 88 GLN A C 1
ATOM 705 O O . GLN A 1 88 ? -25.847 1.609 25.818 1.00 88.44 88 GLN A O 1
ATOM 710 N N . TRP A 1 89 ? -24.907 2.581 27.595 1.00 87.38 89 TRP A N 1
ATOM 711 C CA . TRP A 1 89 ? -23.796 1.642 27.626 1.00 87.38 89 TRP A CA 1
ATOM 712 C C . TRP A 1 89 ? -24.272 0.319 28.236 1.00 87.38 89 TRP A C 1
ATOM 714 O O . TRP A 1 89 ? -24.737 0.336 29.375 1.00 87.38 89 TRP A O 1
ATOM 724 N N . PRO A 1 90 ? -24.161 -0.820 27.528 1.00 83.88 90 PRO A N 1
ATOM 725 C CA . PRO A 1 90 ? -24.499 -2.103 28.115 1.00 83.88 90 PRO A CA 1
ATOM 726 C C . PRO A 1 90 ? -23.468 -2.416 29.201 1.00 83.88 90 PRO A C 1
ATOM 728 O O . PRO A 1 90 ? -22.326 -2.792 28.916 1.00 83.88 90 PRO A O 1
ATOM 731 N N . ASP A 1 91 ? -23.857 -2.237 30.460 1.00 72.31 91 ASP A N 1
ATOM 732 C CA . ASP A 1 91 ? -23.131 -2.843 31.564 1.00 72.31 91 ASP A CA 1
ATOM 733 C C . ASP A 1 91 ? -23.164 -4.358 31.368 1.00 72.31 91 ASP A C 1
ATOM 735 O O . ASP A 1 91 ? -24.138 -4.930 30.879 1.00 72.31 91 ASP A O 1
ATOM 739 N N . LYS A 1 92 ? -22.037 -5.006 31.656 1.00 64.62 92 LYS A N 1
ATOM 740 C CA . LYS A 1 92 ? -21.778 -6.421 31.381 1.00 64.62 92 LYS A CA 1
ATOM 741 C C . LYS A 1 92 ? -22.707 -7.316 32.221 1.00 64.62 92 LYS A C 1
ATOM 743 O O . LYS A 1 92 ? -22.271 -7.893 33.207 1.00 64.62 92 LYS A O 1
ATOM 748 N N . ALA A 1 93 ? -23.975 -7.425 31.838 1.00 56.25 93 ALA A N 1
ATOM 749 C CA . ALA A 1 93 ? -24.989 -8.260 32.470 1.00 56.25 93 ALA A CA 1
ATOM 750 C C . ALA A 1 93 ? -26.119 -8.592 31.479 1.00 56.25 93 ALA A C 1
ATOM 752 O O . ALA A 1 93 ? -27.267 -8.232 31.692 1.00 56.25 93 ALA A O 1
ATOM 753 N N . ALA A 1 94 ? -25.784 -9.265 30.378 1.00 55.09 94 ALA A N 1
ATOM 754 C CA . ALA A 1 94 ? -26.716 -10.119 29.637 1.00 55.09 94 ALA A CA 1
ATOM 755 C C . ALA A 1 94 ? -25.927 -10.907 28.585 1.00 55.09 94 ALA A C 1
ATOM 757 O O . ALA A 1 94 ? -25.856 -10.529 27.418 1.00 55.09 94 ALA A O 1
ATOM 758 N N . ALA A 1 95 ? -25.293 -12.002 29.004 1.00 53.59 95 ALA A N 1
ATOM 759 C CA . ALA A 1 95 ? -25.071 -13.093 28.067 1.00 53.59 95 ALA A CA 1
ATOM 760 C C . ALA A 1 95 ? -26.453 -13.723 27.818 1.00 53.59 95 ALA A C 1
ATOM 762 O O . ALA A 1 95 ? -27.081 -14.138 28.795 1.00 53.59 95 ALA A O 1
ATOM 763 N N . PRO A 1 96 ? -26.977 -13.766 26.582 1.00 57.00 96 PRO A N 1
ATOM 764 C CA . PRO A 1 96 ? -28.174 -14.542 26.324 1.00 57.00 96 PRO A CA 1
ATOM 765 C C . PRO A 1 96 ? -27.805 -16.021 26.453 1.00 57.00 96 PRO A C 1
ATOM 767 O O . PRO A 1 96 ? -27.031 -16.555 25.660 1.00 57.00 96 PRO A O 1
ATOM 770 N N . THR A 1 97 ? -28.342 -16.665 27.486 1.00 56.09 97 THR A N 1
ATOM 771 C CA . THR A 1 97 ? -28.472 -18.1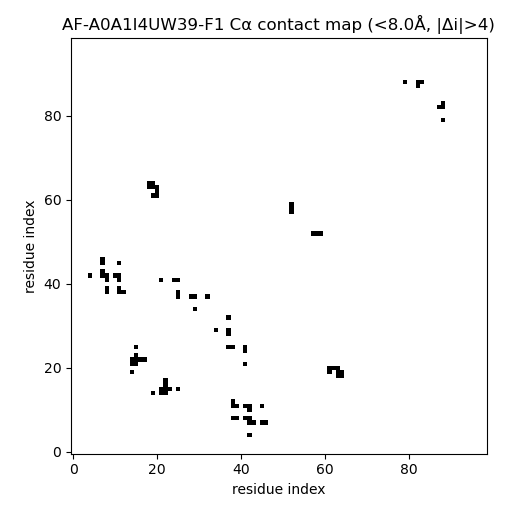19 27.573 1.00 56.09 97 THR A CA 1
ATOM 772 C C . THR A 1 97 ? -29.267 -18.580 26.354 1.00 56.09 97 THR A C 1
ATOM 774 O O . THR A 1 97 ? -30.481 -18.402 26.307 1.00 56.09 97 THR A O 1
ATOM 777 N N . SER A 1 98 ? -28.589 -19.107 25.337 1.00 54.38 98 SER A N 1
ATOM 778 C CA . SER A 1 98 ? -29.246 -19.776 24.215 1.00 54.38 98 SER A CA 1
ATOM 779 C C . SER A 1 98 ? -29.588 -21.208 24.625 1.00 54.38 98 SER A C 1
ATOM 781 O O . SER A 1 98 ? -28.677 -22.012 24.844 1.00 54.38 98 SER A O 1
ATOM 783 N N . ALA A 1 99 ? -30.889 -21.465 24.765 1.00 42.50 99 ALA A N 1
ATOM 784 C CA . ALA A 1 99 ? -31.506 -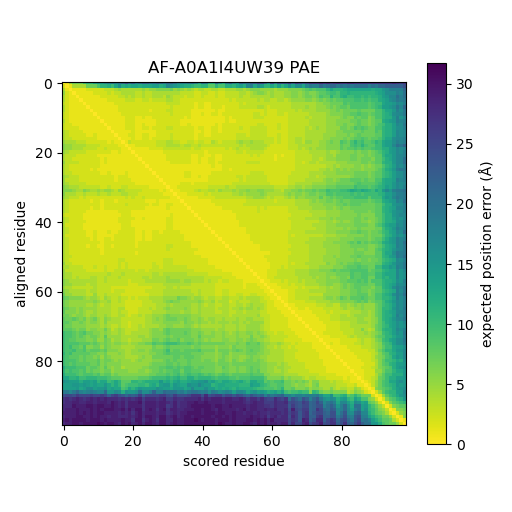22.788 24.701 1.00 42.50 99 ALA A CA 1
ATOM 785 C C . ALA A 1 99 ? -31.636 -23.251 23.242 1.00 42.50 99 ALA A C 1
ATOM 787 O O . ALA A 1 99 ? -31.695 -22.363 22.356 1.00 42.50 99 ALA A O 1
#

Secondary structure (DSSP, 8-state):
-HHHHHHHHHHHHHHTTSSSHHHHHHHHHHTTS-HHHHHHHHHHHHHHHHHHHHHHT-----TT--HHHHHHHHHHHHHHHHHHHTT-S--S-------

Mean predicted aligned error: 6.74 Å

Organism: NCBI:txid758825

Radius of gyration: 21.76 Å; Cα contacts (8 Å, |Δi|>4): 49; chains: 1; bounding box: 49×35×54 Å

pLDDT: mean 91.37, std 11.92, range [42.5, 98.38]

Solvent-accessible surface area (backbone atoms only — not comparable to full-atom values): 5896 Å² total; per-residue (Å²): 126,69,62,64,56,51,54,35,35,55,51,26,66,53,44,44,78,45,97,42,50,59,17,55,50,40,59,67,32,55,80,82,37,55,69,71,61,30,30,51,52,43,21,54,52,49,52,56,48,52,52,50,30,61,75,68,72,47,82,92,75,55,91,69,56,63,62,63,62,54,50,46,69,71,44,43,68,59,53,54,53,52,31,50,74,72,70,70,48,83,68,99,77,77,80,80,84,79,129

=== Feature glossary ===
Each block in this record encodes a different view of the same protein. In brief:

Predicted aligned error. PAE(i, j) answers: if I align the predicted and true structures on residue i, how far off (in Å) do I expect residue j to be? A block-diagonal PAE matrix with low values on the blocks and high values off-diagonal is the signature of a multi-domain protein with confidently predicted domains but uncertain inter-domain orientation.

Contact-map, Ramachandran, and PAE plots. Plot images: a contact map (which residues are close in 3D, as an N×N binary image), a Ramachandran scatter (backbone torsion angles, revealing secondary-structure composition at a glance), and — for AlphaFold structures — a PAE heatmap (pairwise prediction confidence).

Backbone torsions (φ/ψ). φ (phi) and ψ (psi) are the two rotatable backbone dihedrals per residue: φ is the C(i-1)–N–Cα–C torsion, ψ is the N–Cα–C–N(i+1) torsion, both in degrees on (−180°, 180°]. α-helical residues cluster near (−60°, −45°); β-strand residues near (−120°, +130°). A Ramachandran plot is simply a scatter of (φ, ψ) for every residue.

Foldseek 3Di. A 3Di character summarizes, for each residue, the relative orientation of the Cα frame of its nearest spatial neighbor. Because it encodes fold topology rather than chemistry, 3Di alignments detect remote structural similarity that sequence alignment misses.

Radius of gyration, Cα contacts, bounding box. Three whole-structure scalars: the radius of gyration (RMS distance of Cα from centroid, in Å), the count of Cα–Cα contacts (pairs closer than 8 Å and separated by more than four residues in sequence — i.e. tertiary, not local, contacts), and the bounding-box dimensions. Together they distinguish compact globular folds from extended fibres or disordered chains.

Sequence. Sequence gives the chain of amino acids in standard one-letter code (A=alanine, C=cysteine, …, Y=tyrosine), read N→C. It is the only feature that is directly encoded by the gene; all structural features are derived from the folded form of this sequence.

mmCIF coordinates. Atomic coordinates in PDBx/mmCIF format — the same representation the Protein Data Bank distributes. Each line of the _atom_site loop places one backbone atom in Cartesian space (units: ångströms, origin: arbitrary).

Secondary structure (3-state, P-SEA). Three-state secondary structure (P-SEA) collapses the eight DSSP classes into helix (a), strand (b), and coil (c). P-SEA assigns these from Cα geometry alone — distances and angles — without requiring backbone oxygens, so it works on any Cα trace.

InterPro / GO / CATH / organism. Functional annotations link the protein to curated databases. InterPro entries identify conserved domains and families by matching the sequence against member-database signatures (Pfam, PROSITE, CDD, …). Gene Ontology (GO) terms describe molecular function, biological process, and cellular component in a controlled vocabulary. CATH places the structure in a hierarchical fold classification (Class/Architecture/Topology/Homologous-superfamily). The organism is the source species.

B-factor. B-factor (Debye–Waller factor) reflects atomic displacement in the crystal lattice. It is an experimental observable (units Å²), not a prediction; low values mean the atom is pinned down, high values mean it moves or is heterogeneous across the crystal.

Rendered structure images. Structure images are PyMOL renders from six orthogonal camera directions. Cartoon representation draws helices as coils and strands as arrows; sticks shows the backbone as bonds; surface shows the solvent-excluded envelope. Rainbow coloring maps sequence position to hue (blue→red, N→C); chain coloring assigns a distinct color per polypeptide.

Solvent-accessible surface area. Solvent-accessible surface area (SASA) is the area in Å² traced out by the centre of a 1.4 Å probe sphere (a water molecule) rolled over the protein's van der Waals surface (Shrake–Rupley / Lee–Richards construction). Buried residues have near-zero SASA; fully exposed residues can exceed 200 Å². The total SASA scales roughly with the number of surface residues.

Secondary structure (8-state, DSSP). The SS8 string is DSSP's per-residue secondary-structure call. α-helix (H) means an i→i+4 H-bond ladder; β-strand (E) means the residue participates in a β-sheet; 3₁₀ (G) and π (I) are tighter and wider helices; T/S are turns/bends; '-' is loop.

pLDDT. For AlphaFold models, the B-factor field carries pLDDT — the model's own estimate of local accuracy on a 0–100 scale. Regions with pLDDT<50 should be treated as essentially unmodeled; they often correspond to intrinsically disordered segments.

Nearest PDB structures. Nearest PDB neighbors are the top structural matches found by Foldseek when searching this structure against the entire Protein Data Bank. Each hit reports a TM-score (0 to 1; >0.5 almost always implies the same fold) and an E-value. These are *structural* homologs — they may share no detectable sequence similarity.